Protein AF-A0A817BYD1-F1 (afdb_monomer_lite)

Structure (mmCIF, N/CA/C/O backbone):
data_AF-A0A817BYD1-F1
#
_entry.id   AF-A0A817BYD1-F1
#
loop_
_atom_site.group_PDB
_atom_site.id
_atom_site.type_symbol
_atom_site.label_atom_id
_atom_site.label_alt_id
_atom_site.label_comp_id
_atom_site.label_asym_id
_atom_site.label_entity_id
_atom_site.label_seq_id
_atom_site.pdbx_PDB_ins_code
_atom_site.Cartn_x
_atom_site.Cartn_y
_atom_site.Cartn_z
_atom_site.occupancy
_atom_site.B_iso_or_equiv
_atom_site.auth_seq_id
_atom_site.auth_comp_id
_atom_site.auth_asym_id
_atom_site.auth_atom_id
_atom_site.pdbx_PDB_model_num
ATOM 1 N N . MET A 1 1 ? 10.895 -10.293 -8.516 1.00 65.00 1 MET A N 1
ATOM 2 C CA . MET A 1 1 ? 9.540 -10.064 -9.062 1.00 65.00 1 MET A CA 1
ATOM 3 C C . MET A 1 1 ? 8.540 -11.138 -8.628 1.00 65.00 1 MET A C 1
ATOM 5 O O . MET A 1 1 ? 7.536 -10.752 -8.049 1.00 65.00 1 MET A O 1
ATOM 9 N N . GLY A 1 2 ? 8.815 -12.445 -8.801 1.00 86.56 2 GLY A N 1
ATOM 10 C CA . GLY A 1 2 ? 7.863 -13.535 -8.474 1.00 86.56 2 GLY A CA 1
ATOM 11 C C . GLY A 1 2 ? 7.217 -13.446 -7.084 1.00 86.56 2 GLY A C 1
ATOM 12 O O . GLY A 1 2 ? 6.026 -13.185 -6.991 1.00 86.56 2 GLY A O 1
ATOM 13 N N . LYS A 1 3 ? 8.017 -13.498 -6.008 1.00 89.94 3 LYS A N 1
ATOM 14 C CA . LYS A 1 3 ? 7.506 -13.409 -4.622 1.00 89.94 3 LYS A CA 1
ATOM 15 C C . LYS A 1 3 ? 6.672 -12.159 -4.321 1.00 89.94 3 LYS A C 1
ATOM 17 O O . LYS A 1 3 ? 5.699 -12.228 -3.586 1.00 89.94 3 LYS A O 1
ATOM 22 N N . ALA A 1 4 ? 7.047 -11.003 -4.875 1.00 93.12 4 ALA A N 1
ATOM 23 C CA . ALA A 1 4 ? 6.285 -9.772 -4.660 1.00 93.12 4 ALA A CA 1
ATOM 24 C C . ALA A 1 4 ? 4.905 -9.829 -5.329 1.00 93.12 4 ALA A C 1
ATOM 26 O O . ALA A 1 4 ? 3.953 -9.247 -4.817 1.00 93.12 4 ALA A O 1
ATOM 27 N N . THR A 1 5 ? 4.814 -10.516 -6.467 1.00 93.56 5 THR A N 1
ATOM 28 C CA . THR A 1 5 ? 3.559 -10.713 -7.203 1.00 93.56 5 THR A CA 1
ATOM 29 C C . THR A 1 5 ? 2.680 -11.721 -6.469 1.00 93.56 5 THR A C 1
ATOM 31 O O . THR A 1 5 ? 1.533 -11.410 -6.189 1.00 93.56 5 THR A O 1
ATOM 34 N N . GLU A 1 6 ? 3.251 -12.840 -6.018 1.00 96.00 6 GLU A N 1
ATOM 35 C CA . GLU A 1 6 ? 2.553 -13.845 -5.199 1.00 96.00 6 GLU A CA 1
ATOM 36 C C . GLU A 1 6 ? 1.949 -13.234 -3.925 1.00 96.00 6 GLU A C 1
ATOM 38 O O . GLU A 1 6 ? 0.768 -13.416 -3.644 1.00 96.00 6 GLU A O 1
ATOM 43 N N . TYR A 1 7 ? 2.724 -12.443 -3.171 1.00 97.00 7 TYR A N 1
ATOM 44 C CA . TYR A 1 7 ? 2.193 -11.758 -1.988 1.00 97.00 7 TYR A CA 1
AT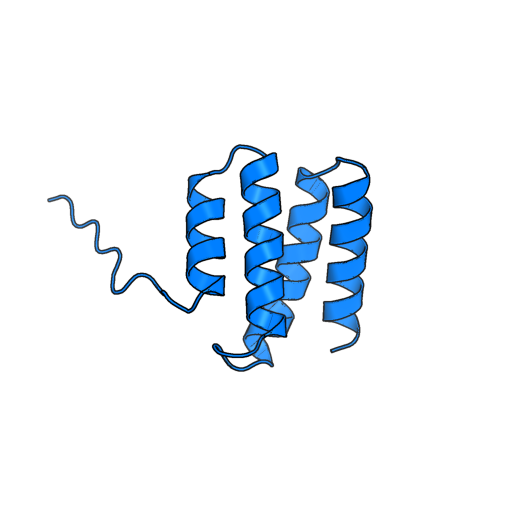OM 45 C C . TYR A 1 7 ? 1.077 -10.769 -2.332 1.00 97.00 7 TYR A C 1
ATOM 47 O O . TYR A 1 7 ? 0.111 -10.650 -1.585 1.00 97.00 7 TYR A O 1
ATOM 55 N N . HIS A 1 8 ? 1.183 -10.066 -3.458 1.00 95.94 8 HIS A N 1
ATOM 56 C CA . HIS A 1 8 ? 0.130 -9.155 -3.890 1.00 95.94 8 HIS A CA 1
ATOM 57 C C . HIS A 1 8 ? -1.162 -9.907 -4.232 1.00 95.94 8 HIS A C 1
ATOM 59 O O . HIS A 1 8 ? -2.238 -9.497 -3.809 1.00 95.94 8 HIS A O 1
ATOM 65 N N . GLU A 1 9 ? -1.052 -11.026 -4.946 1.00 96.56 9 GLU A N 1
ATOM 66 C CA . GLU A 1 9 ? -2.186 -11.884 -5.297 1.00 96.56 9 GLU A CA 1
ATOM 67 C C . GLU A 1 9 ? -2.850 -12.486 -4.053 1.00 96.56 9 GLU A C 1
ATOM 69 O O . GLU A 1 9 ? -4.074 -12.479 -3.950 1.00 96.56 9 GLU A O 1
ATOM 74 N N . PHE A 1 10 ? -2.075 -12.930 -3.057 1.00 96.62 10 PHE A N 1
ATOM 75 C CA . PHE A 1 10 ? -2.638 -13.393 -1.784 1.00 96.62 10 PHE A CA 1
ATOM 76 C C . PHE A 1 10 ? -3.371 -12.283 -1.034 1.00 96.62 10 PHE A C 1
ATOM 78 O O . PHE A 1 10 ? -4.4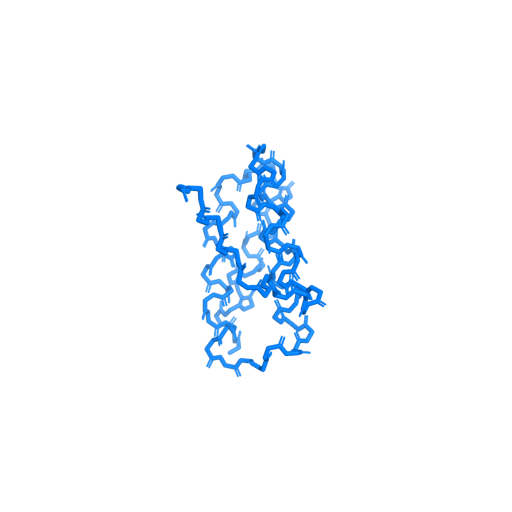92 -12.498 -0.573 1.00 96.62 10 PHE A O 1
ATOM 85 N N . GLY A 1 11 ? -2.778 -11.088 -0.959 1.00 96.88 11 GLY A N 1
ATOM 86 C CA . GLY A 1 11 ? -3.442 -9.918 -0.387 1.00 96.88 11 GLY A CA 1
ATOM 87 C C . GLY A 1 11 ? -4.765 -9.609 -1.091 1.00 96.88 11 GLY A C 1
ATOM 88 O O . GLY A 1 11 ? -5.755 -9.327 -0.423 1.00 96.88 11 GLY A O 1
ATOM 89 N N . MET A 1 12 ? -4.807 -9.733 -2.420 1.00 97.44 12 MET A N 1
ATOM 90 C CA . MET A 1 12 ? -6.009 -9.517 -3.230 1.00 97.44 12 MET A CA 1
ATOM 91 C C . MET A 1 12 ? -7.108 -10.530 -2.933 1.00 97.44 12 MET A C 1
ATOM 93 O O . MET A 1 12 ? -8.229 -10.131 -2.636 1.00 97.44 12 MET A O 1
ATOM 97 N N . VAL A 1 13 ? -6.787 -11.823 -2.917 1.00 97.88 13 VAL A N 1
ATOM 98 C CA . VAL A 1 13 ? -7.774 -12.872 -2.621 1.00 97.88 13 VAL A CA 1
ATOM 99 C C . VAL A 1 13 ? -8.371 -12.700 -1.221 1.00 97.88 13 VAL A C 1
ATOM 101 O O . VAL A 1 13 ? -9.581 -12.821 -1.041 1.00 97.88 13 VAL A O 1
ATOM 104 N N . ILE A 1 14 ? -7.540 -12.384 -0.226 1.00 96.88 14 ILE A N 1
ATOM 105 C CA . ILE A 1 14 ? -7.984 -12.170 1.159 1.00 96.88 14 ILE A CA 1
ATOM 106 C C . ILE A 1 14 ? -8.814 -10.881 1.274 1.00 96.88 14 ILE A C 1
ATOM 108 O O . ILE A 1 14 ? -9.827 -10.849 1.976 1.00 96.88 14 ILE A O 1
ATOM 112 N N . TYR A 1 15 ? -8.422 -9.825 0.555 1.00 97.12 15 TYR A N 1
ATOM 113 C CA . TYR A 1 15 ? -9.180 -8.577 0.477 1.00 97.12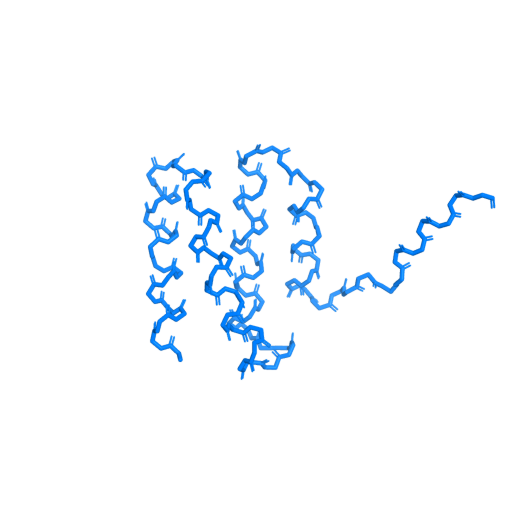 15 TYR A CA 1
ATOM 114 C C . TYR A 1 15 ? -10.572 -8.800 -0.122 1.00 97.12 15 TYR A C 1
ATOM 116 O O . TYR A 1 15 ? -11.559 -8.331 0.443 1.00 97.12 15 TYR A O 1
ATOM 124 N N . ASP A 1 16 ? -10.663 -9.556 -1.217 1.00 96.88 16 ASP A N 1
ATOM 125 C CA . ASP A 1 16 ? -11.929 -9.893 -1.874 1.00 96.88 16 ASP A CA 1
ATOM 126 C C . ASP A 1 16 ? -12.815 -10.787 -0.992 1.00 96.88 16 ASP A C 1
ATOM 128 O O . ASP A 1 16 ? -14.042 -10.745 -1.091 1.00 96.88 16 ASP A O 1
ATOM 132 N N . HIS A 1 17 ? -12.208 -11.550 -0.077 1.00 96.31 17 HIS A N 1
ATOM 133 C CA . HIS A 1 17 ? -12.916 -12.295 0.964 1.00 96.31 17 HIS A CA 1
ATOM 134 C C . HIS A 1 17 ? -13.434 -11.407 2.116 1.00 96.31 17 HIS A C 1
ATOM 136 O O . HIS A 1 17 ? -14.216 -11.861 2.948 1.00 96.31 17 HIS A O 1
ATOM 142 N N . GLY A 1 18 ? -13.030 -10.134 2.168 1.00 94.94 18 GLY A N 1
ATOM 143 C CA . GLY A 1 18 ? -13.412 -9.175 3.209 1.00 94.94 18 GLY A CA 1
ATOM 144 C C . GLY A 1 18 ? -12.518 -9.196 4.453 1.00 94.94 18 GLY A C 1
ATOM 145 O O . GLY A 1 18 ? -12.772 -8.457 5.404 1.00 94.94 18 GLY A O 1
ATOM 146 N N . GLU A 1 19 ? -11.448 -9.994 4.458 1.00 97.00 19 GLU A N 1
ATOM 147 C CA . GLU A 1 19 ? -10.499 -10.104 5.571 1.00 97.00 19 GLU A CA 1
ATOM 148 C C . 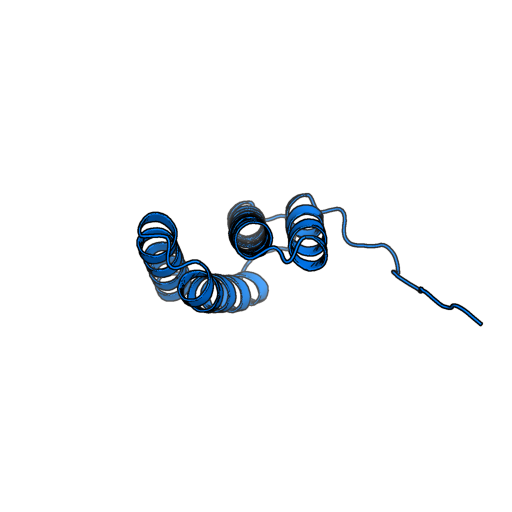GLU A 1 19 ? -9.391 -9.043 5.471 1.00 97.00 19 GLU A C 1
ATOM 150 O O . GLU A 1 19 ? -8.199 -9.323 5.347 1.00 97.00 19 GLU A O 1
ATOM 155 N N . TYR A 1 20 ? -9.780 -7.773 5.542 1.00 94.69 20 TYR A N 1
ATOM 156 C CA . TYR A 1 20 ? -8.880 -6.641 5.291 1.00 94.69 20 TYR A CA 1
ATOM 157 C C . TYR A 1 20 ? -7.647 -6.601 6.211 1.00 94.69 20 TYR A C 1
ATOM 159 O O . TYR A 1 20 ? -6.552 -6.266 5.762 1.00 94.69 20 TYR A O 1
ATOM 167 N N . ALA A 1 21 ? -7.801 -6.989 7.480 1.00 91.00 21 ALA A N 1
ATOM 168 C CA . ALA A 1 21 ? -6.693 -7.038 8.434 1.00 91.00 21 ALA A CA 1
ATOM 169 C C . ALA A 1 21 ? -5.650 -8.116 8.090 1.00 91.00 21 ALA A C 1
ATOM 171 O O . ALA A 1 21 ? -4.482 -7.931 8.396 1.00 91.00 21 ALA A O 1
ATOM 172 N N . GLY A 1 22 ? -6.044 -9.213 7.435 1.00 92.44 22 GLY A N 1
ATOM 173 C CA . GLY A 1 22 ? -5.097 -10.208 6.922 1.00 92.44 22 GLY A CA 1
ATOM 174 C C . GLY A 1 22 ? -4.481 -9.781 5.589 1.00 92.44 22 GLY A C 1
ATOM 175 O O . GLY A 1 22 ? -3.301 -10.014 5.339 1.00 92.44 22 GLY A O 1
ATOM 176 N N . ALA A 1 23 ? -5.259 -9.104 4.739 1.00 96.50 23 ALA A N 1
ATOM 177 C CA . ALA A 1 23 ? -4.800 -8.640 3.431 1.00 96.50 23 ALA A CA 1
ATOM 178 C C . ALA A 1 23 ? -3.647 -7.625 3.527 1.00 96.50 23 ALA A C 1
ATOM 180 O O . ALA A 1 23 ? -2.744 -7.632 2.686 1.00 96.50 23 ALA A O 1
ATOM 181 N N . ILE A 1 24 ? -3.659 -6.761 4.551 1.00 95.62 24 ILE A N 1
ATOM 182 C CA . ILE A 1 24 ? -2.658 -5.697 4.694 1.00 95.62 24 ILE A CA 1
ATOM 183 C C . ILE A 1 24 ? -1.235 -6.248 4.856 1.00 95.62 24 ILE A C 1
ATOM 185 O O . ILE A 1 24 ? -0.315 -5.724 4.231 1.00 95.62 24 ILE A O 1
ATOM 189 N N . ASP A 1 25 ? -1.053 -7.342 5.600 1.00 95.75 25 ASP A N 1
ATOM 190 C CA . ASP A 1 25 ? 0.265 -7.936 5.850 1.00 95.75 25 ASP A CA 1
ATOM 191 C C . ASP A 1 25 ? 0.907 -8.467 4.562 1.00 95.75 25 ASP A C 1
ATOM 193 O O . ASP A 1 25 ? 2.112 -8.322 4.336 1.00 95.75 25 ASP A O 1
ATOM 197 N N . TYR A 1 26 ? 0.100 -9.058 3.681 1.00 97.25 26 TYR A N 1
ATOM 198 C CA . TYR A 1 26 ? 0.560 -9.548 2.383 1.00 97.25 26 TYR A CA 1
ATOM 199 C C . TYR A 1 26 ? 0.886 -8.402 1.424 1.00 97.25 26 TYR A C 1
ATOM 201 O O . TYR A 1 26 ? 1.935 -8.410 0.771 1.00 97.25 26 TYR A O 1
ATOM 209 N N . TYR A 1 27 ? 0.045 -7.366 1.381 1.00 97.50 27 TYR A N 1
ATOM 210 C CA . TYR A 1 27 ? 0.337 -6.189 0.568 1.00 97.50 27 TYR A CA 1
ATOM 211 C C . TYR A 1 27 ? 1.589 -5.440 1.037 1.00 97.50 27 TYR A C 1
ATOM 213 O O . TYR A 1 27 ? 2.366 -4.994 0.191 1.00 97.50 27 TYR A O 1
ATOM 221 N N . LEU A 1 28 ? 1.837 -5.347 2.348 1.00 97.00 28 LEU A N 1
ATOM 222 C CA . LEU A 1 28 ? 3.052 -4.739 2.896 1.00 97.00 28 LEU A CA 1
ATOM 223 C C . LEU A 1 28 ? 4.313 -5.544 2.551 1.00 97.00 28 LEU A C 1
ATOM 225 O O . LEU A 1 28 ? 5.310 -4.950 2.147 1.00 97.00 28 LEU A O 1
ATOM 229 N N . GLN A 1 29 ? 4.266 -6.879 2.613 1.00 96.50 29 GLN A N 1
ATOM 230 C CA . GLN A 1 29 ? 5.387 -7.728 2.181 1.00 96.50 29 GLN A CA 1
ATOM 231 C C . GLN A 1 29 ? 5.692 -7.571 0.684 1.00 96.50 29 GLN A C 1
ATOM 233 O O . GLN A 1 29 ? 6.854 -7.484 0.281 1.00 96.50 29 GLN A O 1
ATOM 238 N N . SER A 1 30 ? 4.652 -7.494 -0.155 1.00 96.62 30 SER A N 1
ATOM 239 C CA . SER A 1 30 ? 4.810 -7.188 -1.583 1.00 96.62 30 SER A CA 1
ATOM 240 C C . SER A 1 30 ? 5.461 -5.819 -1.794 1.00 96.62 30 SER A C 1
ATOM 242 O O . SER A 1 30 ? 6.407 -5.689 -2.579 1.00 96.62 30 SER A O 1
ATOM 244 N N . LEU A 1 31 ? 4.971 -4.807 -1.072 1.00 96.69 31 LEU A N 1
ATOM 245 C CA . LEU A 1 31 ? 5.451 -3.436 -1.158 1.00 96.69 31 LEU A CA 1
ATOM 246 C C . LEU A 1 31 ? 6.922 -3.321 -0.747 1.00 96.69 31 LEU A C 1
ATOM 248 O O . LEU A 1 31 ? 7.695 -2.727 -1.489 1.00 96.69 31 LEU A O 1
ATOM 252 N N . GLU A 1 32 ? 7.332 -3.944 0.359 1.00 96.25 32 GLU A N 1
ATOM 253 C CA . GLU A 1 32 ? 8.718 -3.901 0.841 1.00 96.25 32 GLU A CA 1
ATOM 254 C C . GLU A 1 32 ? 9.705 -4.449 -0.203 1.00 96.25 32 GLU A C 1
ATOM 256 O O . GLU A 1 32 ? 10.794 -3.908 -0.408 1.00 96.25 32 GLU A O 1
ATOM 261 N N . ILE A 1 33 ? 9.334 -5.530 -0.895 1.00 95.56 33 ILE A N 1
ATOM 262 C CA . ILE A 1 33 ? 10.170 -6.094 -1.958 1.00 95.56 33 ILE A CA 1
ATOM 263 C C . ILE A 1 33 ? 10.220 -5.139 -3.153 1.00 95.56 33 ILE A C 1
ATOM 265 O O . ILE A 1 33 ? 11.297 -4.911 -3.705 1.00 95.56 33 ILE A O 1
ATOM 269 N N . LYS A 1 34 ? 9.072 -4.582 -3.554 1.00 94.81 34 LYS A N 1
ATOM 270 C CA . LYS A 1 34 ? 8.970 -3.651 -4.684 1.00 94.81 34 LYS A CA 1
ATOM 271 C C . LYS A 1 34 ? 9.735 -2.349 -4.434 1.00 94.81 34 LYS A C 1
ATOM 273 O O . LYS A 1 34 ? 10.446 -1.915 -5.331 1.00 94.81 34 LYS A O 1
ATOM 278 N N . GLU A 1 35 ? 9.693 -1.789 -3.226 1.00 94.75 35 GLU A N 1
ATOM 279 C CA . GLU A 1 35 ? 10.460 -0.591 -2.843 1.00 94.75 35 GLU A CA 1
ATOM 280 C C . GLU A 1 35 ? 11.979 -0.785 -2.985 1.00 94.75 35 GLU A C 1
ATOM 282 O O . GLU A 1 35 ? 12.700 0.169 -3.266 1.00 94.75 35 GLU A O 1
ATOM 287 N N . LYS A 1 36 ? 12.481 -2.016 -2.819 1.00 94.81 36 LYS A N 1
ATOM 288 C CA . LYS A 1 36 ? 13.918 -2.327 -2.926 1.00 94.81 36 LYS A CA 1
ATOM 289 C C . LYS A 1 36 ? 14.406 -2.516 -4.362 1.00 94.81 36 LYS A C 1
ATOM 291 O O . LYS A 1 36 ? 15.611 -2.448 -4.595 1.00 94.81 36 LYS A O 1
ATOM 296 N N . ILE A 1 37 ? 13.509 -2.825 -5.299 1.00 94.69 37 ILE A N 1
ATOM 297 C CA . ILE A 1 37 ? 13.882 -3.242 -6.662 1.00 94.69 37 ILE A CA 1
ATOM 298 C C . ILE A 1 37 ? 13.360 -2.306 -7.752 1.00 94.69 37 ILE A C 1
ATOM 300 O O . ILE A 1 37 ? 13.935 -2.279 -8.837 1.00 94.69 37 ILE A O 1
ATOM 304 N N . LEU A 1 38 ? 12.272 -1.579 -7.492 1.00 93.44 38 LEU A N 1
ATOM 305 C CA . LEU A 1 38 ? 11.632 -0.685 -8.450 1.00 93.44 38 LEU A CA 1
ATOM 306 C C . LEU A 1 38 ? 12.048 0.763 -8.214 1.00 93.44 38 LEU A C 1
ATOM 308 O O . LEU A 1 38 ? 12.392 1.173 -7.107 1.00 93.44 38 LEU A O 1
ATOM 312 N N . SER A 1 39 ? 11.982 1.557 -9.280 1.00 90.44 39 SER A N 1
ATOM 313 C CA . SER A 1 39 ? 12.173 3.000 -9.161 1.00 90.44 39 SER A CA 1
ATOM 314 C C . SER A 1 39 ? 10.960 3.652 -8.479 1.00 90.44 39 SER A C 1
ATOM 316 O O . SER A 1 39 ? 9.839 3.182 -8.660 1.00 90.44 39 SER A O 1
ATOM 318 N N . PRO A 1 40 ? 11.125 4.779 -7.765 1.00 86.94 40 PRO A N 1
ATOM 319 C CA . PRO A 1 40 ? 10.008 5.478 -7.115 1.00 86.94 40 PRO A CA 1
ATOM 320 C C . PRO A 1 40 ? 8.874 5.917 -8.056 1.00 86.94 40 PRO A C 1
ATOM 322 O O . PRO A 1 40 ? 7.765 6.178 -7.605 1.00 86.94 40 PRO A O 1
ATOM 325 N N . THR A 1 41 ? 9.154 6.029 -9.356 1.00 86.69 41 THR A N 1
ATOM 326 C CA . THR A 1 41 ? 8.192 6.399 -10.407 1.00 86.69 41 THR A CA 1
ATOM 327 C C . THR A 1 41 ? 7.595 5.190 -11.129 1.00 86.69 41 THR A C 1
ATOM 329 O O . THR A 1 41 ? 6.902 5.360 -12.129 1.00 86.69 41 THR A O 1
ATOM 332 N N . ASP A 1 42 ? 7.917 3.975 -10.688 1.00 92.19 42 ASP A N 1
ATOM 333 C CA . ASP A 1 42 ? 7.446 2.746 -11.310 1.00 92.19 42 ASP A CA 1
ATOM 334 C C . ASP A 1 42 ? 5.945 2.536 -11.048 1.00 92.19 42 ASP A C 1
ATOM 336 O O . ASP A 1 42 ? 5.455 2.693 -9.923 1.00 92.19 42 ASP A O 1
ATOM 340 N N . ALA A 1 43 ? 5.206 2.174 -12.097 1.00 91.69 43 ALA A N 1
ATOM 341 C CA . ALA A 1 43 ? 3.765 1.964 -12.025 1.00 91.69 43 ALA A CA 1
ATOM 342 C C . ALA A 1 43 ? 3.386 0.774 -11.122 1.00 91.69 43 ALA A C 1
ATOM 344 O O . ALA A 1 43 ? 2.356 0.822 -10.442 1.00 91.69 43 ALA A O 1
ATOM 345 N N . ASP A 1 44 ? 4.226 -0.262 -11.043 1.00 92.25 44 ASP A N 1
ATOM 346 C CA . ASP A 1 44 ? 3.976 -1.428 -10.192 1.00 92.25 44 ASP A CA 1
ATOM 347 C C . ASP A 1 44 ? 4.143 -1.090 -8.708 1.00 92.25 44 ASP A C 1
ATOM 349 O O . ASP A 1 44 ? 3.452 -1.663 -7.856 1.00 92.25 44 ASP A O 1
ATOM 353 N N . LEU A 1 45 ? 5.043 -0.151 -8.394 1.00 94.06 45 LEU A N 1
ATOM 354 C CA . LEU A 1 45 ? 5.228 0.374 -7.045 1.00 94.06 45 LEU A CA 1
ATOM 355 C C . LEU A 1 45 ? 4.064 1.297 -6.654 1.00 94.06 45 LEU A C 1
ATOM 357 O O . LEU A 1 45 ? 3.503 1.154 -5.565 1.00 94.06 45 LEU A O 1
ATOM 361 N N . SER A 1 46 ? 3.644 2.177 -7.569 1.00 93.94 46 SER A N 1
ATOM 362 C CA . SER A 1 46 ? 2.453 3.024 -7.411 1.00 93.94 46 SER A CA 1
ATOM 363 C C . SER A 1 46 ? 1.196 2.187 -7.126 1.00 93.94 46 SER A C 1
ATOM 365 O O . SER A 1 46 ? 0.481 2.431 -6.151 1.00 93.94 46 SER A O 1
ATOM 367 N N . THR A 1 47 ? 0.988 1.110 -7.887 1.00 94.62 47 THR A N 1
ATOM 368 C CA . THR A 1 47 ? -0.137 0.178 -7.697 1.00 94.62 47 THR A CA 1
ATOM 369 C C . THR A 1 47 ? -0.106 -0.501 -6.324 1.00 94.62 47 THR A C 1
ATOM 371 O O . THR A 1 47 ? -1.141 -0.616 -5.659 1.00 94.62 47 THR A O 1
ATOM 374 N N . SER A 1 48 ? 1.075 -0.907 -5.848 1.00 95.62 48 SER A N 1
ATOM 375 C CA . SER A 1 48 ? 1.219 -1.489 -4.508 1.00 95.62 48 SER A CA 1
ATOM 376 C C . SER A 1 48 ? 0.883 -0.493 -3.398 1.00 95.62 48 SER A C 1
ATOM 378 O O . SER A 1 48 ? 0.164 -0.854 -2.467 1.00 95.62 48 SER A O 1
ATOM 380 N N . TYR A 1 49 ? 1.314 0.767 -3.511 1.00 97.00 49 TYR A N 1
ATOM 381 C CA . TYR A 1 49 ? 0.908 1.809 -2.565 1.00 97.00 49 TYR A CA 1
ATOM 382 C C . TYR A 1 49 ? -0.605 2.047 -2.571 1.00 97.00 49 TYR A C 1
ATOM 384 O O . TYR A 1 49 ? -1.205 2.170 -1.504 1.00 97.00 49 TYR A O 1
ATOM 392 N N . THR A 1 50 ? -1.239 2.070 -3.747 1.00 96.44 50 THR A N 1
ATOM 393 C CA . THR A 1 50 ? -2.702 2.193 -3.850 1.00 96.44 50 THR A CA 1
ATOM 394 C C . THR A 1 50 ? -3.415 1.040 -3.153 1.00 96.44 50 THR A C 1
ATOM 396 O O . THR A 1 50 ? -4.399 1.266 -2.455 1.00 96.44 50 THR A O 1
ATOM 399 N N . SER A 1 51 ? -2.900 -0.181 -3.295 1.00 97.00 51 SER A N 1
ATOM 400 C CA . SER A 1 51 ? -3.508 -1.378 -2.706 1.00 97.00 51 SER A CA 1
ATOM 401 C C . SER A 1 51 ? -3.457 -1.339 -1.180 1.00 97.00 51 SER A C 1
ATOM 403 O O . SER A 1 51 ? -4.483 -1.516 -0.531 1.00 97.00 51 SER A O 1
ATOM 405 N N . VAL A 1 52 ? -2.300 -0.994 -0.602 1.00 97.56 52 VAL A N 1
ATOM 406 C CA . VAL A 1 52 ? -2.174 -0.788 0.852 1.00 97.56 52 VAL A CA 1
ATOM 407 C C . VAL A 1 52 ? -3.090 0.346 1.318 1.00 97.56 52 VAL A C 1
ATOM 409 O O . VAL A 1 52 ? -3.810 0.187 2.300 1.00 97.56 52 VAL A O 1
ATOM 412 N N . GLY A 1 53 ? -3.118 1.467 0.589 1.00 96.81 53 GLY A N 1
ATOM 413 C CA . GLY A 1 53 ? -3.979 2.602 0.916 1.00 96.81 53 GLY A CA 1
ATOM 414 C C . GLY A 1 53 ? -5.468 2.246 0.925 1.00 96.81 53 GLY A C 1
ATOM 415 O O . GLY A 1 53 ? -6.187 2.641 1.840 1.00 96.81 53 GLY A O 1
ATOM 416 N N . ALA A 1 54 ? -5.922 1.451 -0.045 1.00 96.31 54 ALA A N 1
ATOM 417 C CA . ALA A 1 54 ? -7.295 0.963 -0.105 1.00 96.31 54 ALA A CA 1
ATOM 418 C C . ALA A 1 54 ? -7.635 0.049 1.081 1.00 96.31 54 ALA A C 1
ATOM 420 O O . ALA A 1 54 ? -8.705 0.189 1.671 1.00 96.31 54 ALA A O 1
ATOM 421 N N . VAL A 1 55 ? -6.727 -0.851 1.475 1.00 96.88 55 VAL A N 1
ATOM 422 C CA . VAL A 1 55 ? -6.949 -1.721 2.642 1.00 96.88 55 VAL A CA 1
ATOM 423 C C . VAL A 1 55 ? -7.010 -0.913 3.936 1.00 96.88 55 VAL A C 1
ATOM 425 O O . VAL A 1 55 ? -7.912 -1.141 4.739 1.00 96.88 55 VAL A O 1
ATOM 428 N N . CYS A 1 56 ? -6.115 0.066 4.117 1.00 95.94 56 CYS A N 1
ATOM 429 C CA . CYS A 1 56 ? -6.155 0.989 5.255 1.00 95.94 56 CYS A CA 1
ATOM 430 C C . CYS A 1 56 ? -7.516 1.694 5.367 1.00 95.94 56 CYS A C 1
ATOM 432 O O . CYS A 1 56 ? -8.080 1.769 6.455 1.00 95.94 56 CYS A O 1
ATOM 434 N N . ASP A 1 57 ? -8.084 2.149 4.246 1.00 95.81 57 ASP A N 1
ATOM 435 C CA . ASP A 1 57 ? -9.407 2.778 4.236 1.00 95.81 57 ASP A CA 1
ATOM 436 C C . ASP A 1 57 ? -10.514 1.802 4.669 1.00 95.81 57 ASP A C 1
ATOM 438 O O . ASP A 1 57 ? -11.373 2.151 5.480 1.00 95.81 57 ASP A O 1
ATOM 442 N N . LYS A 1 58 ? -10.453 0.541 4.213 1.00 95.88 58 LYS A N 1
ATOM 443 C CA . LYS A 1 58 ? -11.420 -0.500 4.601 1.00 95.88 58 LYS A CA 1
ATOM 444 C C . LYS A 1 58 ? -11.387 -0.862 6.081 1.00 95.88 58 LYS A C 1
ATOM 446 O O . LYS A 1 58 ? -12.432 -1.212 6.625 1.00 95.88 58 LYS A O 1
ATOM 451 N N . VAL A 1 59 ? -10.231 -0.764 6.735 1.00 94.12 59 VAL A N 1
ATOM 452 C CA . VAL A 1 59 ? -10.107 -0.993 8.186 1.00 94.12 59 VAL A CA 1
ATOM 453 C C . VAL A 1 59 ? -10.352 0.271 9.022 1.00 94.12 59 VAL A C 1
ATOM 455 O O . VAL A 1 59 ? -10.255 0.216 10.245 1.00 94.12 59 VAL A O 1
ATOM 458 N N . GLY A 1 60 ? -10.691 1.403 8.390 1.00 94.44 60 GLY A N 1
ATOM 459 C CA . GLY A 1 60 ? -10.958 2.682 9.059 1.00 94.44 60 GLY A CA 1
ATOM 460 C C . GLY A 1 60 ? -9.710 3.509 9.391 1.00 94.44 60 GLY A C 1
ATOM 461 O O . GLY A 1 60 ? -9.810 4.544 10.050 1.00 94.44 60 GLY A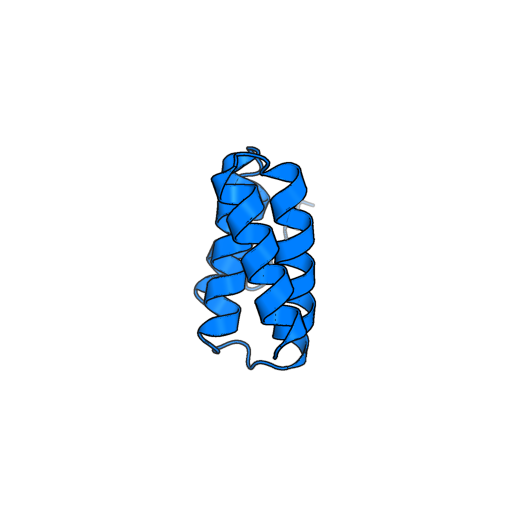 O 1
ATOM 462 N N . ASP A 1 61 ? -8.529 3.096 8.928 1.00 95.12 61 ASP A N 1
ATOM 463 C CA . ASP A 1 61 ? -7.276 3.833 9.096 1.00 95.12 61 ASP A CA 1
ATOM 464 C C . ASP A 1 61 ? -7.073 4.840 7.956 1.00 95.12 61 ASP A C 1
ATOM 466 O O . ASP A 1 61 ? -6.215 4.709 7.075 1.00 95.12 61 ASP A O 1
ATOM 470 N N . HIS A 1 62 ? -7.904 5.879 7.965 1.00 93.75 62 HIS A N 1
ATOM 471 C CA . HIS A 1 62 ? -7.913 6.886 6.904 1.00 93.75 62 HIS A CA 1
ATOM 472 C C . HIS A 1 62 ? -6.611 7.703 6.836 1.00 93.75 62 HIS A C 1
ATOM 474 O O . HIS A 1 62 ? -6.240 8.190 5.766 1.00 93.75 62 HIS A O 1
ATOM 480 N N . LEU A 1 63 ? -5.888 7.851 7.954 1.00 94.06 63 LEU A N 1
ATOM 481 C CA . LEU A 1 63 ? -4.617 8.582 7.983 1.00 94.06 63 LEU A CA 1
ATOM 482 C C . LEU A 1 63 ? -3.539 7.836 7.195 1.00 94.06 63 LEU A C 1
ATOM 484 O O . LEU A 1 63 ? -2.874 8.434 6.341 1.00 94.06 63 LEU A O 1
ATOM 488 N N 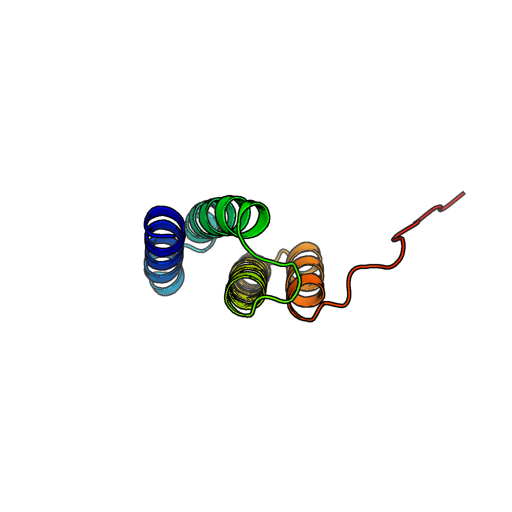. ASN A 1 64 ? -3.394 6.530 7.433 1.00 92.12 64 ASN A N 1
ATOM 489 C CA . ASN A 1 64 ? -2.457 5.724 6.661 1.00 92.12 64 ASN A CA 1
ATOM 490 C C . ASN A 1 64 ? -2.932 5.539 5.219 1.00 92.12 64 ASN A C 1
ATOM 492 O O . ASN A 1 64 ? -2.104 5.633 4.310 1.00 92.12 64 ASN A O 1
ATOM 496 N N . ALA A 1 65 ? -4.241 5.402 4.981 1.00 95.44 65 ALA A N 1
ATOM 497 C CA . ALA A 1 65 ? -4.801 5.349 3.630 1.00 95.44 65 ALA A CA 1
ATOM 498 C C . ALA A 1 65 ? -4.365 6.553 2.781 1.00 95.44 65 ALA A C 1
ATOM 500 O O . ALA A 1 65 ? -3.775 6.390 1.710 1.00 95.44 65 ALA A O 1
ATOM 501 N N . LEU A 1 66 ? -4.564 7.771 3.298 1.00 93.88 66 LEU A N 1
ATOM 502 C CA . LEU A 1 66 ? -4.143 9.005 2.634 1.00 93.88 66 LEU A CA 1
ATOM 503 C C . LEU A 1 66 ? -2.626 9.072 2.442 1.00 93.88 66 LEU A C 1
ATOM 505 O O . LEU A 1 66 ? -2.159 9.500 1.386 1.00 93.88 66 LEU A O 1
ATOM 509 N N . SER A 1 67 ? -1.849 8.642 3.438 1.00 93.81 67 SER A N 1
ATOM 510 C CA . SER A 1 67 ? -0.386 8.618 3.350 1.00 93.81 67 SER A CA 1
ATOM 511 C C . SER A 1 67 ? 0.098 7.737 2.193 1.00 93.81 67 SER A C 1
ATOM 513 O O . SER A 1 67 ? 0.907 8.186 1.374 1.00 93.81 67 SER A O 1
ATOM 515 N N . TYR A 1 68 ? -0.435 6.518 2.073 1.00 94.94 68 TYR A N 1
ATOM 516 C CA . TYR A 1 68 ? -0.066 5.573 1.018 1.00 94.94 68 TYR A CA 1
ATOM 517 C C . TYR A 1 68 ? -0.586 5.986 -0.362 1.00 94.94 68 TYR A C 1
ATOM 519 O O . TYR A 1 68 ? 0.183 5.981 -1.322 1.00 94.94 68 TYR A O 1
ATOM 527 N N . LEU A 1 69 ? -1.834 6.448 -0.477 1.00 93.44 69 LEU A N 1
ATOM 528 C CA . LEU A 1 69 ? -2.366 6.980 -1.741 1.00 93.44 69 LEU A CA 1
ATOM 529 C C . LEU A 1 69 ? -1.556 8.181 -2.238 1.00 93.44 69 LEU A C 1
ATOM 531 O O . LEU A 1 69 ? -1.287 8.338 -3.429 1.00 93.44 69 LEU A O 1
ATOM 535 N N . ARG A 1 70 ? -1.084 9.017 -1.316 1.00 91.19 70 ARG A N 1
ATOM 536 C CA . ARG A 1 70 ? -0.223 10.139 -1.659 1.00 91.19 70 ARG A CA 1
ATOM 537 C C . ARG A 1 70 ? 1.148 9.676 -2.176 1.00 91.19 70 ARG A C 1
ATOM 539 O O . ARG A 1 70 ? 1.616 10.227 -3.173 1.00 91.19 70 ARG A O 1
ATOM 546 N N . LYS A 1 71 ? 1.755 8.644 -1.571 1.00 90.50 71 LYS A N 1
ATOM 547 C CA . LYS A 1 71 ? 2.979 8.006 -2.099 1.00 90.50 71 LYS A CA 1
ATOM 548 C C . LYS A 1 71 ? 2.761 7.432 -3.503 1.00 90.50 71 LYS A C 1
ATOM 550 O O . LYS A 1 71 ? 3.607 7.637 -4.365 1.00 90.50 71 LYS A O 1
ATOM 555 N N . SER A 1 72 ? 1.607 6.807 -3.749 1.00 90.12 72 SER A N 1
ATOM 556 C CA . SER A 1 72 ? 1.233 6.256 -5.060 1.00 90.12 72 SER A CA 1
ATOM 557 C C . SER A 1 72 ? 1.259 7.301 -6.184 1.00 90.12 72 SER A C 1
ATOM 559 O O . SER A 1 72 ? 1.741 7.021 -7.279 1.00 90.12 72 SER A O 1
ATOM 561 N N . THR A 1 73 ? 0.821 8.532 -5.903 1.00 84.75 73 THR A N 1
ATOM 562 C CA . THR A 1 73 ? 0.826 9.639 -6.883 1.00 84.75 73 THR A CA 1
ATOM 563 C C . THR A 1 73 ? 2.173 10.363 -7.014 1.00 84.75 73 THR A C 1
ATOM 565 O O . THR A 1 73 ? 2.258 11.379 -7.701 1.00 84.75 73 THR A O 1
ATOM 568 N N . GLY A 1 74 ? 3.224 9.902 -6.324 1.00 76.94 74 GLY A N 1
ATOM 569 C CA . GLY A 1 74 ? 4.530 10.572 -6.284 1.00 76.94 74 GLY A CA 1
ATOM 570 C C . GLY A 1 74 ? 4.542 11.885 -5.490 1.00 76.94 74 GLY A C 1
ATOM 571 O O . GLY A 1 74 ? 5.580 12.540 -5.389 1.00 76.94 74 GLY A O 1
ATOM 572 N N . ASN A 1 75 ? 3.423 12.267 -4.868 1.00 61.31 75 ASN A N 1
ATOM 573 C CA . ASN A 1 75 ? 3.317 13.452 -4.022 1.00 61.31 75 ASN A CA 1
ATOM 574 C C . ASN A 1 75 ? 3.852 13.171 -2.616 1.00 61.31 75 ASN A C 1
ATOM 576 O O . ASN A 1 75 ? 3.139 13.357 -1.639 1.00 61.31 75 ASN A O 1
ATOM 580 N N . LEU A 1 76 ? 5.094 12.706 -2.472 1.00 58.19 76 LEU A N 1
ATOM 581 C CA . LEU A 1 76 ? 5.696 12.507 -1.149 1.00 58.19 76 LEU A CA 1
ATOM 582 C C . LEU A 1 76 ? 5.470 13.759 -0.278 1.00 58.19 76 LEU A C 1
ATOM 584 O O . LEU A 1 76 ? 5.624 14.872 -0.792 1.00 58.19 76 LEU A O 1
ATOM 588 N N . PRO A 1 77 ? 5.091 13.622 1.011 1.00 51.31 77 PRO A N 1
ATOM 589 C CA . PRO A 1 77 ? 5.090 14.772 1.901 1.00 51.31 77 PRO A CA 1
ATOM 590 C C . PRO A 1 77 ? 6.475 15.401 1.834 1.00 51.31 77 PRO A C 1
ATOM 592 O O . PRO A 1 77 ? 7.454 14.807 2.286 1.00 51.31 77 PRO A O 1
ATOM 595 N N . LYS A 1 78 ? 6.557 16.596 1.249 1.00 47.72 78 LYS A N 1
ATOM 596 C CA . LYS A 1 78 ? 7.687 17.482 1.481 1.00 47.72 78 LYS A CA 1
ATOM 597 C C . LYS A 1 78 ? 7.589 17.847 2.945 1.00 47.72 78 LYS A C 1
ATOM 599 O O . LYS A 1 78 ? 6.818 18.728 3.291 1.00 47.72 78 LYS A O 1
ATOM 604 N N . ASP A 1 79 ? 8.285 17.079 3.769 1.00 48.81 79 ASP A N 1
ATOM 605 C CA . ASP A 1 79 ? 8.493 17.376 5.172 1.00 48.81 79 ASP A CA 1
ATOM 606 C C . ASP A 1 79 ? 7.172 17.600 5.931 1.00 48.81 79 ASP A C 1
ATOM 608 O O . ASP A 1 79 ? 6.719 18.721 6.151 1.00 48.81 79 ASP A O 1
ATOM 612 N N . SER A 1 80 ? 6.534 16.516 6.377 1.00 47.06 80 SER A N 1
ATOM 613 C CA . SER A 1 80 ? 5.601 16.601 7.506 1.00 47.06 80 SER A CA 1
ATOM 614 C C . SER A 1 80 ? 6.386 16.879 8.793 1.00 47.06 80 SER A C 1
ATOM 616 O O . SER A 1 80 ? 6.385 16.090 9.734 1.00 47.06 80 SER A O 1
ATOM 618 N N . SER A 1 81 ? 7.038 18.038 8.836 1.00 44.66 81 SER A N 1
ATOM 619 C CA . SER A 1 81 ? 7.397 18.738 10.054 1.00 44.66 81 SER A CA 1
ATOM 620 C C . SER A 1 81 ? 6.109 19.301 10.648 1.00 44.66 81 SER A C 1
ATOM 622 O O . SER A 1 81 ? 5.839 20.498 10.644 1.00 44.66 81 SER A O 1
ATOM 624 N N . PHE A 1 82 ? 5.317 18.412 11.247 1.00 49.16 82 PHE A N 1
ATOM 625 C CA . PHE A 1 82 ? 4.525 18.789 12.412 1.00 49.16 82 PHE A CA 1
ATOM 626 C C . PHE A 1 82 ? 5.513 19.092 13.552 1.00 49.16 82 PHE A C 1
ATOM 628 O O . PHE A 1 82 ? 5.676 18.322 14.492 1.00 49.16 82 PHE A O 1
ATOM 635 N N . LYS A 1 83 ? 6.233 20.216 13.456 1.00 39.34 83 LYS A N 1
ATOM 636 C CA . LYS A 1 83 ? 6.775 20.880 14.639 1.00 39.34 83 LYS A CA 1
ATOM 637 C C . LYS A 1 83 ? 5.659 21.756 15.184 1.00 39.34 83 LYS A C 1
ATOM 639 O O . LYS A 1 83 ? 5.551 22.928 14.852 1.00 39.34 83 LYS A O 1
ATOM 644 N N . SER A 1 84 ? 4.801 21.154 15.997 1.00 46.06 84 SER A N 1
ATOM 645 C CA . SER A 1 84 ? 4.055 21.895 17.004 1.00 46.06 84 SER A CA 1
ATOM 646 C C . SER A 1 84 ? 4.976 22.086 18.206 1.00 46.06 84 SER A C 1
ATOM 648 O O . SER A 1 84 ? 5.158 21.157 18.995 1.00 46.06 84 SER A O 1
ATOM 650 N N . SER A 1 85 ? 5.607 23.255 18.303 1.00 43.09 85 SER A N 1
ATOM 651 C CA . SER A 1 85 ? 6.128 23.868 19.535 1.00 43.09 85 SER A CA 1
ATOM 652 C C . SER A 1 85 ? 6.387 25.343 19.273 1.00 43.09 85 SER A C 1
ATOM 654 O O . SER A 1 85 ? 7.115 25.625 18.296 1.00 43.09 85 SER A O 1
#

Sequence (85 aa):
MGKATEYHEFGMVIYDHGEYAGAIDYYLQSLEIKEKILSPTDADLSTSYTSVGAVCDKVGDHLNALSYLRKSTGNLPKDSSFKSS

Radius of gyration: 13.38 Å; chains: 1; bounding box: 27×38×32 Å

Foldseek 3Di:
DVQLVVLQVVLVVCVVVVVLVVSLVSLVVSLVVCVVPDDLPDLVNLVSLQSNLVSCVSVVNNVSSVQSNCSSVVNHPPDPPPPPD

pLDDT: mean 88.03, std 15.94, range [39.34, 97.88]

Secondary structure (DSSP, 8-state):
-HHHHHHHHHHHHHHHTT-HHHHHHHHHHHHHHHHHHS-TT-HHHHHHHHHHHHHHHHTT-HHHHHHHHHHHTT---S-------